Protein AF-A0A1T5M433-F1 (afdb_monomer_lite)

pLDDT: mean 89.13, std 7.97, range [45.53, 95.94]

Structure (mmCIF, N/CA/C/O backbone):
data_AF-A0A1T5M433-F1
#
_entry.id   AF-A0A1T5M433-F1
#
loop_
_atom_site.group_PDB
_atom_site.id
_atom_site.type_symbol
_atom_site.label_atom_id
_atom_site.label_alt_id
_atom_site.label_comp_id
_atom_site.label_asym_id
_atom_site.label_entity_id
_atom_site.label_seq_id
_atom_site.pdbx_PDB_ins_code
_atom_site.C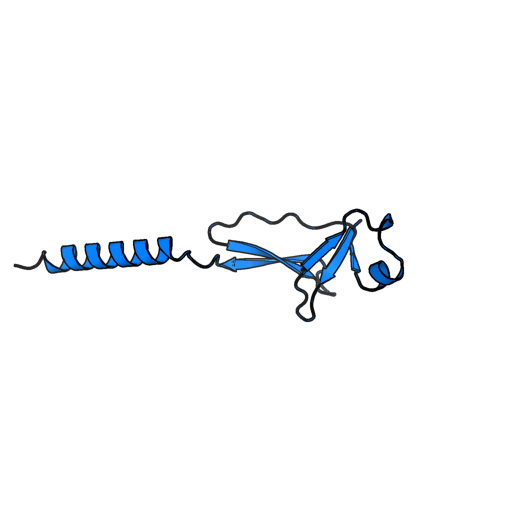artn_x
_atom_site.Cartn_y
_atom_site.Cartn_z
_atom_site.occupancy
_atom_site.B_iso_or_equiv
_atom_site.auth_seq_id
_atom_site.auth_comp_id
_atom_site.auth_asym_id
_atom_site.auth_atom_id
_atom_site.pdbx_PDB_model_num
ATOM 1 N N . MET A 1 1 ? 6.772 6.371 -17.001 1.00 85.88 1 MET A N 1
ATOM 2 C CA . MET A 1 1 ? 7.325 5.044 -16.666 1.00 85.88 1 MET A CA 1
ATOM 3 C C . MET A 1 1 ? 8.048 5.098 -15.332 1.00 85.88 1 MET A C 1
ATOM 5 O O . MET A 1 1 ? 8.846 6.002 -15.104 1.00 85.88 1 MET A O 1
ATOM 9 N N . ALA A 1 2 ? 7.756 4.152 -14.452 1.00 91.75 2 ALA A N 1
ATOM 10 C CA . ALA A 1 2 ? 8.365 4.009 -13.137 1.00 91.75 2 ALA A CA 1
ATOM 11 C C . ALA A 1 2 ? 8.662 2.530 -12.868 1.00 91.75 2 ALA A C 1
ATOM 13 O O . ALA A 1 2 ? 8.112 1.657 -13.532 1.00 91.75 2 ALA A O 1
ATOM 14 N N . ILE A 1 3 ? 9.520 2.253 -11.887 1.00 94.19 3 ILE A N 1
ATOM 15 C CA . ILE A 1 3 ? 9.710 0.894 -11.367 1.00 94.19 3 ILE A CA 1
ATOM 16 C C . ILE A 1 3 ? 9.115 0.808 -9.970 1.00 94.19 3 ILE A C 1
ATOM 18 O O . ILE A 1 3 ? 9.424 1.637 -9.111 1.00 94.19 3 ILE A O 1
ATOM 22 N N . VAL A 1 4 ? 8.281 -0.204 -9.748 1.00 94.75 4 VAL A N 1
ATOM 23 C CA . VAL A 1 4 ? 7.659 -0.504 -8.457 1.00 94.75 4 VAL A CA 1
ATOM 24 C C . VAL A 1 4 ? 8.259 -1.763 -7.842 1.00 94.75 4 VAL A C 1
ATOM 26 O O . VAL A 1 4 ? 8.538 -2.743 -8.532 1.00 94.75 4 VAL A O 1
ATOM 29 N N . PHE A 1 5 ? 8.447 -1.724 -6.526 1.00 94.81 5 PHE A N 1
ATOM 30 C CA . PHE A 1 5 ? 8.890 -2.852 -5.713 1.00 94.81 5 PHE A CA 1
ATOM 31 C C . PHE A 1 5 ? 7.801 -3.185 -4.701 1.00 94.81 5 PHE A C 1
ATOM 33 O O . PHE A 1 5 ? 7.328 -2.298 -3.980 1.00 94.81 5 PHE A O 1
ATOM 40 N N . TYR A 1 6 ? 7.423 -4.456 -4.648 1.00 94.69 6 TYR A N 1
ATOM 41 C CA . TYR A 1 6 ? 6.343 -4.958 -3.810 1.00 94.69 6 TYR A CA 1
ATOM 42 C C . TYR A 1 6 ? 6.768 -6.213 -3.041 1.00 94.69 6 TYR A C 1
ATOM 44 O O . TYR A 1 6 ? 7.723 -6.883 -3.432 1.00 94.69 6 TYR A O 1
ATOM 52 N N . ASP A 1 7 ? 6.098 -6.493 -1.924 1.00 94.00 7 ASP A N 1
ATOM 53 C CA . ASP A 1 7 ? 6.348 -7.689 -1.109 1.00 94.00 7 ASP A CA 1
ATOM 54 C C . ASP A 1 7 ? 5.598 -8.926 -1.638 1.00 94.00 7 ASP A C 1
ATOM 56 O O . ASP A 1 7 ? 4.848 -8.850 -2.606 1.00 94.00 7 ASP A O 1
ATOM 60 N N . GLU A 1 8 ? 5.739 -10.072 -0.974 1.00 93.00 8 GLU A N 1
ATOM 61 C CA . GLU A 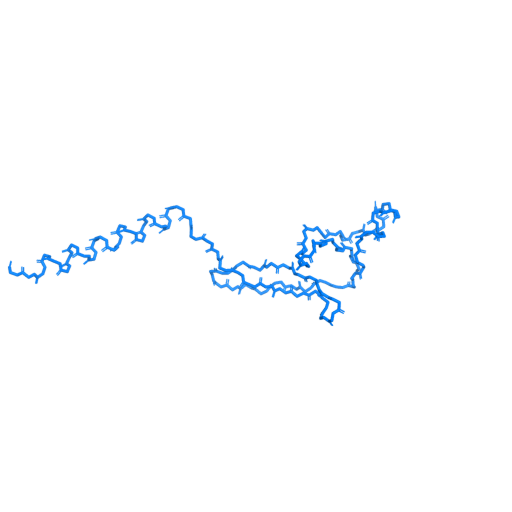1 8 ? 5.059 -11.322 -1.352 1.00 93.00 8 GLU A CA 1
ATOM 62 C C . GLU A 1 8 ? 3.524 -11.202 -1.401 1.00 93.00 8 GLU A C 1
ATOM 64 O O . GLU A 1 8 ? 2.869 -11.903 -2.169 1.00 93.00 8 GLU A O 1
ATOM 69 N N . LYS A 1 9 ? 2.935 -10.279 -0.631 1.00 93.00 9 LYS A N 1
ATOM 70 C CA . LYS A 1 9 ? 1.493 -9.978 -0.631 1.00 93.00 9 LYS A CA 1
ATOM 71 C C . LYS A 1 9 ? 1.088 -8.930 -1.672 1.00 93.00 9 LYS A C 1
ATOM 73 O O . LYS A 1 9 ? -0.070 -8.506 -1.691 1.00 93.00 9 LYS A O 1
ATOM 78 N N . GLY A 1 10 ? 2.024 -8.478 -2.505 1.00 93.44 10 GLY A N 1
ATOM 79 C CA . GLY A 1 10 ? 1.795 -7.478 -3.542 1.00 93.44 10 GLY A CA 1
ATOM 80 C C . GLY A 1 10 ? 1.768 -6.034 -3.039 1.00 93.44 10 GLY A C 1
ATOM 81 O O . GLY A 1 10 ? 1.490 -5.142 -3.831 1.00 93.44 10 GLY A O 1
ATOM 82 N N . LYS A 1 11 ? 2.035 -5.745 -1.759 1.00 95.94 11 LYS A N 1
ATOM 83 C CA . LYS A 1 11 ?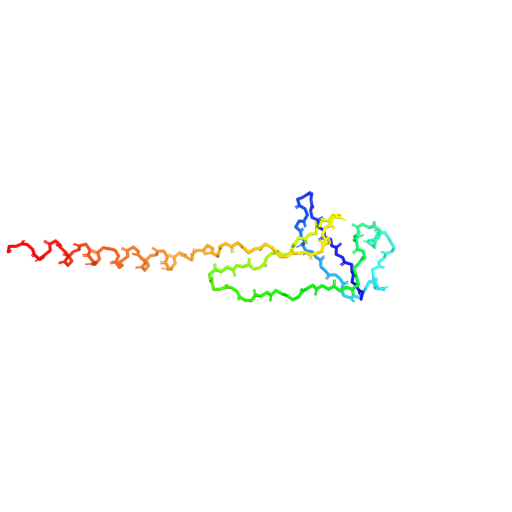 2.026 -4.369 -1.239 1.00 95.94 11 LYS A CA 1
ATOM 84 C C . LYS A 1 11 ? 3.236 -3.623 -1.776 1.00 95.94 11 LYS A C 1
ATOM 86 O O . LYS A 1 11 ? 4.377 -4.020 -1.546 1.00 95.94 11 LYS A O 1
ATOM 91 N N . VAL A 1 12 ? 2.997 -2.504 -2.447 1.00 95.56 12 VAL A N 1
ATOM 92 C CA . VAL A 1 12 ? 4.065 -1.674 -3.001 1.00 95.56 12 VAL A CA 1
ATOM 93 C C . VAL A 1 12 ? 4.701 -0.864 -1.874 1.00 95.56 12 VAL A C 1
ATOM 95 O O . VAL A 1 12 ? 4.035 -0.089 -1.189 1.00 95.56 12 VAL A O 1
ATOM 98 N N . GLY A 1 13 ? 6.005 -1.059 -1.676 1.00 91.88 13 GLY A N 1
ATOM 99 C CA . GLY A 1 13 ? 6.783 -0.365 -0.648 1.00 91.88 13 GLY A CA 1
ATOM 100 C C . GLY A 1 13 ? 7.645 0.768 -1.198 1.00 91.88 13 GLY A C 1
ATOM 101 O O . GLY A 1 13 ? 7.863 1.763 -0.510 1.00 91.88 13 GLY A O 1
ATOM 102 N N . LEU A 1 14 ? 8.130 0.641 -2.437 1.00 92.75 14 LEU A N 1
ATOM 103 C CA . LEU A 1 14 ? 9.007 1.635 -3.052 1.00 92.75 14 LEU A CA 1
ATOM 104 C C . LEU A 1 14 ? 8.662 1.848 -4.521 1.00 92.75 14 LEU A C 1
ATOM 106 O O . LEU A 1 14 ? 8.450 0.901 -5.276 1.00 92.75 14 LEU A O 1
ATOM 110 N N . ILE A 1 15 ? 8.660 3.117 -4.920 1.00 93.50 15 ILE A N 1
ATOM 111 C CA . ILE A 1 15 ? 8.361 3.563 -6.276 1.00 93.50 15 ILE A CA 1
ATOM 112 C C . ILE A 1 15 ? 9.517 4.432 -6.761 1.00 93.50 15 ILE A C 1
ATOM 114 O O . ILE A 1 15 ? 9.848 5.443 -6.143 1.00 93.50 15 ILE A O 1
ATOM 118 N N . HIS A 1 16 ? 10.115 4.067 -7.891 1.00 93.12 16 HIS A N 1
ATOM 119 C CA . HIS A 1 16 ? 11.220 4.801 -8.491 1.00 93.12 16 HIS A CA 1
ATOM 120 C C . HIS A 1 16 ? 10.783 5.474 -9.798 1.00 93.12 16 HIS A C 1
ATOM 122 O O . HIS A 1 16 ? 10.656 4.825 -10.834 1.00 93.12 16 HIS A O 1
ATOM 128 N N . LYS A 1 17 ? 10.591 6.800 -9.764 1.00 91.00 17 LYS A N 1
ATOM 129 C CA . LYS A 1 17 ? 10.109 7.598 -10.913 1.00 91.00 17 LYS A CA 1
ATOM 130 C C . LYS A 1 17 ? 11.150 7.832 -12.019 1.00 91.00 17 LYS A C 1
ATOM 132 O O . LYS A 1 17 ? 10.796 8.296 -13.091 1.00 91.00 17 LYS A O 1
ATOM 137 N N . LYS A 1 18 ? 12.429 7.547 -11.751 1.00 90.44 18 LYS A N 1
ATOM 138 C CA . LYS A 1 18 ? 13.544 7.685 -12.710 1.00 90.44 18 LYS A CA 1
ATOM 139 C C . LYS A 1 18 ? 14.293 6.366 -12.848 1.00 90.44 18 LYS A C 1
ATOM 141 O O . LYS A 1 18 ? 15.368 6.224 -12.259 1.00 90.44 18 LYS A O 1
ATOM 146 N N . PRO A 1 19 ? 13.704 5.349 -13.495 1.00 86.12 19 PRO A N 1
ATOM 147 C CA . PRO A 1 19 ? 14.320 4.031 -13.576 1.00 86.12 19 PRO A CA 1
ATOM 148 C C . PRO A 1 19 ? 15.719 4.084 -14.199 1.00 86.12 19 PRO A C 1
ATOM 150 O O . PRO A 1 19 ? 16.572 3.298 -13.806 1.00 86.12 19 PRO A O 1
ATOM 153 N N . GLU A 1 20 ? 16.011 5.077 -15.048 1.00 89.25 20 GLU A N 1
ATOM 154 C CA . GLU A 1 20 ? 17.334 5.310 -15.644 1.00 89.25 20 GLU A CA 1
ATOM 155 C C . GLU A 1 20 ? 18.498 5.391 -14.632 1.00 89.25 20 GLU A C 1
ATOM 157 O O . GLU A 1 20 ? 19.617 4.995 -14.949 1.00 89.25 20 GLU A O 1
ATOM 162 N N . LYS A 1 21 ? 18.230 5.827 -13.394 1.00 90.25 21 LYS A N 1
ATOM 163 C CA . LYS A 1 21 ? 19.239 5.955 -12.329 1.00 90.25 21 LYS A CA 1
ATOM 164 C C . LYS A 1 21 ? 19.468 4.668 -11.531 1.00 90.25 21 LYS A C 1
ATOM 166 O O . LYS A 1 21 ? 20.374 4.613 -10.706 1.00 90.25 21 LYS A O 1
ATOM 171 N N . LEU A 1 22 ? 18.648 3.638 -11.739 1.00 88.94 22 LEU A N 1
ATOM 172 C CA . LEU A 1 22 ? 18.812 2.340 -11.091 1.00 88.94 22 LEU A CA 1
ATOM 173 C C . LEU A 1 22 ? 19.809 1.474 -11.866 1.00 88.94 22 LEU A C 1
ATOM 175 O O . LEU A 1 22 ? 19.732 1.391 -13.096 1.00 88.94 22 LEU A O 1
ATOM 179 N N . SER A 1 23 ? 20.671 0.761 -11.132 1.00 91.31 23 SER A N 1
ATOM 180 C CA . SER A 1 23 ? 21.477 -0.336 -11.686 1.00 91.31 23 SER A CA 1
ATOM 181 C C . SER A 1 23 ? 20.575 -1.410 -12.305 1.00 91.31 23 SER A C 1
ATOM 183 O O . SER A 1 23 ? 19.465 -1.650 -11.818 1.00 91.31 23 SER A O 1
ATOM 185 N N . LYS A 1 24 ? 21.068 -2.091 -13.346 1.00 89.88 24 LYS A N 1
ATOM 186 C CA . LYS A 1 24 ? 20.356 -3.165 -14.059 1.00 89.88 24 LYS A CA 1
ATOM 187 C C . LYS A 1 24 ? 19.855 -4.261 -13.112 1.00 89.88 24 LYS A C 1
ATOM 189 O O . LYS A 1 24 ? 18.711 -4.695 -13.231 1.00 89.88 24 LYS A O 1
ATOM 194 N N . GLU A 1 25 ? 20.657 -4.638 -12.118 1.00 90.75 25 GLU A N 1
ATOM 195 C CA . GLU A 1 25 ? 20.276 -5.627 -11.097 1.00 90.75 25 GLU A CA 1
ATOM 196 C C . GLU A 1 25 ? 19.091 -5.167 -10.245 1.00 90.75 25 GLU A C 1
ATOM 198 O O . GLU A 1 25 ? 18.240 -5.954 -9.840 1.00 90.75 25 GLU A O 1
ATOM 203 N N . ARG A 1 26 ? 19.013 -3.867 -9.947 1.00 90.25 26 ARG A N 1
ATOM 204 C CA . ARG A 1 26 ? 17.907 -3.319 -9.161 1.00 90.25 26 ARG A CA 1
ATOM 205 C C . ARG A 1 26 ? 16.655 -3.159 -10.012 1.00 90.25 26 ARG A C 1
ATOM 207 O O . ARG A 1 26 ? 15.574 -3.412 -9.500 1.00 90.25 26 ARG A O 1
ATOM 214 N N . ARG A 1 27 ? 16.795 -2.813 -11.296 1.00 90.19 27 ARG A N 1
ATOM 215 C CA . ARG A 1 27 ? 15.659 -2.781 -12.230 1.00 90.19 27 ARG A CA 1
ATOM 216 C C . ARG A 1 27 ? 15.031 -4.155 -12.415 1.00 90.19 27 ARG A C 1
ATOM 218 O O . ARG A 1 27 ? 13.820 -4.264 -12.319 1.00 90.19 27 ARG A O 1
ATOM 225 N N . SER A 1 28 ? 15.857 -5.188 -12.572 1.00 89.75 28 SER A N 1
ATOM 226 C CA . SER A 1 28 ? 15.398 -6.567 -12.801 1.00 89.75 28 SER A CA 1
ATOM 227 C C . SER A 1 28 ? 14.619 -7.161 -11.619 1.00 89.75 28 SER A C 1
ATOM 229 O O . SER A 1 28 ? 13.941 -8.168 -11.775 1.00 89.75 28 SER A O 1
ATOM 231 N N . ARG A 1 29 ? 14.717 -6.552 -10.429 1.00 91.38 29 ARG A N 1
ATOM 232 C CA . ARG A 1 29 ? 13.986 -6.960 -9.217 1.00 91.38 29 ARG A CA 1
ATOM 233 C C . ARG A 1 29 ? 12.644 -6.250 -9.029 1.00 91.38 29 ARG A C 1
ATOM 235 O O . ARG A 1 29 ? 11.915 -6.600 -8.108 1.00 91.38 29 ARG A O 1
ATOM 242 N N . GLY A 1 30 ? 12.355 -5.220 -9.817 1.00 92.00 30 GLY A N 1
ATOM 243 C CA . GLY A 1 30 ? 11.085 -4.501 -9.769 1.00 92.00 30 GLY A CA 1
ATOM 244 C C . GLY A 1 30 ? 10.256 -4.760 -11.021 1.00 92.00 30 GLY A C 1
ATOM 245 O O . GLY A 1 30 ? 10.702 -5.437 -11.944 1.00 92.00 30 GLY A O 1
ATOM 246 N N . ILE A 1 31 ? 9.055 -4.191 -11.057 1.00 92.69 31 ILE A N 1
ATOM 247 C CA . ILE A 1 31 ? 8.199 -4.206 -12.245 1.00 92.69 31 ILE A CA 1
ATOM 248 C C . ILE A 1 31 ? 8.139 -2.812 -12.852 1.00 92.69 31 ILE A C 1
ATOM 250 O O . ILE A 1 31 ? 7.935 -1.821 -12.147 1.00 92.69 31 ILE A O 1
ATOM 254 N N . GLU A 1 32 ? 8.329 -2.746 -14.166 1.00 92.88 32 GLU A N 1
ATOM 255 C CA . GLU A 1 32 ? 8.148 -1.530 -14.949 1.00 92.88 32 GLU A CA 1
ATOM 256 C C . GLU A 1 32 ? 6.658 -1.277 -15.176 1.00 92.88 32 GLU A C 1
ATOM 258 O O . GLU A 1 32 ? 5.929 -2.123 -15.685 1.00 92.88 32 GLU A O 1
ATOM 263 N N . VAL A 1 33 ? 6.210 -0.089 -14.785 1.00 91.19 33 VAL A N 1
ATOM 264 C CA . VAL A 1 33 ? 4.832 0.372 -14.948 1.00 91.19 33 VAL A CA 1
ATOM 265 C C . VAL A 1 33 ? 4.825 1.676 -15.730 1.00 91.19 33 VAL A C 1
ATOM 267 O O . VAL A 1 33 ? 5.687 2.544 -15.547 1.00 91.19 33 VAL A O 1
ATOM 270 N N . LEU A 1 34 ? 3.856 1.824 -16.629 1.00 89.12 34 LEU A N 1
ATOM 271 C CA . LEU A 1 34 ? 3.735 3.023 -17.457 1.00 89.12 34 LEU A CA 1
ATOM 272 C C . LEU A 1 34 ? 3.274 4.218 -16.622 1.00 89.12 34 LEU A C 1
ATOM 274 O O . LEU A 1 34 ? 3.921 5.272 -16.665 1.00 89.12 34 LEU A O 1
ATOM 278 N N . ASP A 1 35 ? 2.234 3.995 -15.820 1.00 89.38 35 ASP A N 1
ATOM 279 C CA . ASP A 1 35 ? 1.578 4.987 -14.979 1.00 89.38 35 ASP A CA 1
ATOM 280 C C . ASP A 1 35 ? 1.224 4.407 -13.599 1.00 89.38 35 ASP A C 1
ATOM 282 O O . ASP A 1 35 ? 1.181 3.188 -13.414 1.00 89.38 35 ASP A O 1
ATOM 286 N N . ILE A 1 36 ? 1.025 5.290 -12.621 1.00 91.38 36 ILE A N 1
ATOM 287 C CA . ILE A 1 36 ? 0.649 4.935 -11.254 1.00 91.38 36 ILE A CA 1
ATOM 288 C C . ILE A 1 36 ? -0.653 5.670 -10.953 1.00 91.38 36 ILE A C 1
ATOM 290 O O . ILE A 1 36 ? -0.642 6.905 -10.979 1.00 91.38 36 ILE A O 1
ATOM 294 N N . PRO A 1 37 ? -1.741 4.952 -10.622 1.00 92.00 37 PRO A N 1
ATOM 295 C CA . PRO A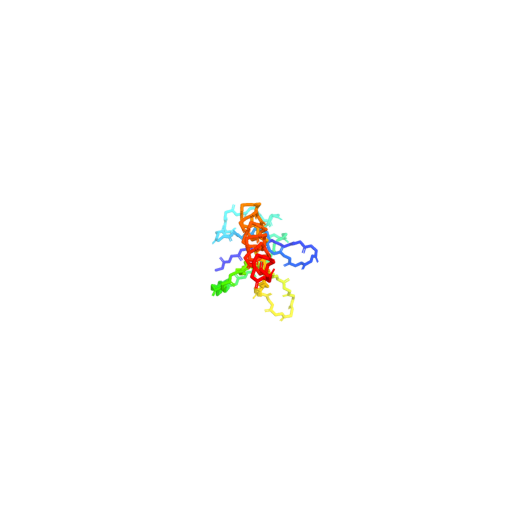 1 37 ? -3.016 5.590 -10.338 1.00 92.00 37 PRO A CA 1
ATOM 296 C C . PRO A 1 37 ? -2.872 6.591 -9.189 1.00 92.00 37 PRO A C 1
ATOM 298 O O . PRO A 1 37 ? -2.051 6.415 -8.287 1.00 92.00 37 PRO A O 1
ATOM 301 N N . GLN A 1 38 ? -3.689 7.641 -9.202 1.00 92.19 38 GLN A N 1
ATOM 302 C CA . GLN A 1 38 ? -3.774 8.558 -8.071 1.00 92.19 38 GLN A CA 1
ATOM 303 C C . GLN A 1 38 ? -4.718 7.984 -7.005 1.00 92.19 38 GLN A C 1
ATOM 305 O O . GLN A 1 38 ? -5.778 7.458 -7.354 1.00 92.19 38 GLN A O 1
ATOM 310 N N . PRO A 1 39 ? -4.359 8.055 -5.711 1.00 93.31 39 PRO A N 1
ATOM 311 C CA . PRO A 1 39 ? -5.243 7.601 -4.648 1.00 93.31 39 PRO A CA 1
ATOM 312 C C . PRO A 1 39 ? -6.445 8.539 -4.532 1.00 93.31 39 PRO A C 1
ATOM 314 O O . PRO A 1 39 ? -6.293 9.758 -4.593 1.00 93.31 39 PRO A O 1
ATOM 317 N N . GLN A 1 40 ? -7.631 7.978 -4.304 1.00 92.75 40 GLN A N 1
ATOM 318 C CA . GLN A 1 40 ? -8.787 8.778 -3.905 1.00 92.75 40 GLN A CA 1
ATOM 319 C C . GLN A 1 40 ? -8.694 9.073 -2.410 1.00 92.75 40 GLN A C 1
ATOM 321 O O . GLN A 1 40 ? -8.344 8.201 -1.613 1.00 92.75 40 GLN A O 1
ATOM 326 N N . GLN A 1 41 ? -9.013 10.299 -2.014 1.00 89.00 41 GLN A N 1
ATOM 327 C CA . GLN A 1 41 ? -9.132 10.625 -0.601 1.00 89.00 41 GLN A CA 1
ATOM 328 C C . GLN A 1 41 ? -10.453 10.052 -0.078 1.00 89.00 41 GLN A C 1
ATOM 330 O O . GLN A 1 41 ? -11.521 10.388 -0.580 1.00 89.00 41 GLN A O 1
ATOM 335 N N . GLN A 1 42 ? -10.367 9.159 0.906 1.00 91.44 42 GLN A N 1
ATOM 336 C CA . GLN A 1 42 ? -11.517 8.570 1.587 1.00 91.44 42 GLN A CA 1
ATOM 337 C C . GLN A 1 42 ? -11.399 8.890 3.076 1.00 91.44 42 GLN A C 1
ATOM 339 O O . GLN A 1 42 ? -10.362 8.618 3.682 1.00 91.44 42 GLN A O 1
ATOM 344 N N . GLU A 1 43 ? -12.434 9.501 3.652 1.00 89.00 43 GLU A N 1
ATOM 345 C CA . GLU A 1 43 ? -12.434 9.894 5.063 1.00 89.00 43 GLU A CA 1
ATOM 346 C C . GLU A 1 43 ? -12.221 8.672 5.969 1.00 89.00 43 GLU A C 1
ATOM 348 O O . GLU A 1 43 ? -12.763 7.594 5.719 1.00 89.00 43 GLU A O 1
ATOM 353 N N . GLY A 1 44 ? -11.349 8.813 6.971 1.00 87.31 44 GLY A N 1
ATOM 354 C CA . GLY A 1 44 ? -10.993 7.729 7.890 1.00 87.31 44 GLY A CA 1
ATOM 355 C C . GLY A 1 44 ? -10.187 6.577 7.275 1.00 87.31 44 GLY A C 1
ATOM 356 O O . GLY A 1 44 ? -9.835 5.643 7.993 1.00 87.31 44 GLY A O 1
ATOM 357 N N . LYS A 1 45 ? -9.845 6.621 5.977 1.00 93.50 45 LYS A N 1
ATOM 358 C CA . LYS A 1 45 ? -9.117 5.541 5.298 1.00 93.50 45 LYS A CA 1
ATOM 359 C C . LYS A 1 45 ? -7.790 5.991 4.708 1.00 93.50 45 LYS A C 1
ATOM 361 O O . LYS A 1 45 ? -7.643 7.062 4.127 1.00 93.50 45 LYS A O 1
ATOM 366 N N . LYS A 1 46 ? -6.805 5.102 4.792 1.00 92.75 46 LYS A N 1
ATOM 367 C CA . LYS A 1 46 ? -5.495 5.248 4.164 1.00 92.75 46 LYS A CA 1
ATOM 368 C C . LYS A 1 46 ? -5.430 4.420 2.889 1.00 92.75 46 LYS A C 1
ATOM 370 O O . LYS A 1 46 ? -5.650 3.210 2.910 1.00 92.75 46 LYS A O 1
ATOM 375 N N . ALA A 1 47 ? -5.045 5.063 1.792 1.00 94.56 47 ALA A N 1
ATOM 376 C CA . ALA A 1 47 ? -4.773 4.389 0.532 1.00 94.56 47 ALA A CA 1
ATOM 377 C C . ALA A 1 47 ? -3.419 3.658 0.595 1.00 94.56 47 ALA A C 1
ATOM 379 O O . ALA A 1 47 ? -2.370 4.267 0.820 1.00 94.56 47 ALA A O 1
ATOM 380 N N . VAL A 1 48 ? -3.433 2.344 0.382 1.00 94.50 48 VAL A N 1
ATOM 381 C CA . VAL A 1 48 ? -2.241 1.494 0.308 1.00 94.50 48 VAL A CA 1
ATOM 382 C C . VAL A 1 48 ? -2.159 0.907 -1.092 1.00 94.50 48 VAL A C 1
ATOM 384 O O . VAL A 1 48 ? -3.088 0.240 -1.539 1.00 94.50 48 VAL A O 1
ATOM 387 N N . LEU A 1 49 ? -1.057 1.171 -1.792 1.00 95.69 49 LEU A N 1
ATOM 388 C CA . LEU A 1 49 ? -0.863 0.704 -3.160 1.00 95.69 49 LEU A CA 1
ATOM 389 C C . LEU A 1 49 ? -0.442 -0.770 -3.168 1.00 95.69 49 LEU A C 1
ATOM 391 O O . LEU A 1 49 ? 0.464 -1.173 -2.435 1.00 95.69 49 LEU A O 1
ATOM 395 N N . TYR A 1 50 ? -1.087 -1.552 -4.021 1.00 95.94 50 TYR A N 1
ATOM 396 C CA . TYR A 1 50 ? -0.793 -2.952 -4.287 1.00 95.94 50 TYR A CA 1
ATOM 397 C C . TYR A 1 50 ? -0.543 -3.165 -5.779 1.00 95.94 50 TYR A C 1
ATOM 399 O O . TYR A 1 50 ? -0.999 -2.390 -6.617 1.00 95.94 50 TYR A O 1
ATOM 407 N N . TYR A 1 51 ? 0.188 -4.228 -6.089 1.00 94.69 51 TYR A N 1
ATOM 408 C CA . TYR A 1 51 ? 0.417 -4.739 -7.427 1.00 94.69 51 TYR A CA 1
ATOM 409 C C . TYR A 1 51 ? -0.032 -6.198 -7.497 1.00 94.69 51 TYR A C 1
ATOM 411 O O . TYR A 1 51 ? 0.323 -7.002 -6.631 1.00 94.69 51 TYR A O 1
ATOM 419 N N . ASP A 1 52 ? -0.765 -6.553 -8.548 1.00 92.50 52 ASP A N 1
ATOM 420 C CA . ASP A 1 52 ? -0.961 -7.944 -8.942 1.00 92.50 52 ASP A CA 1
ATOM 421 C C . ASP A 1 52 ? -0.830 -8.120 -10.465 1.00 92.50 52 ASP A C 1
ATOM 423 O O . ASP A 1 52 ? -0.915 -7.164 -11.233 1.00 92.50 52 ASP A O 1
ATOM 427 N N . LYS A 1 53 ? -0.595 -9.360 -10.906 1.00 87.88 53 LYS A N 1
ATOM 428 C CA . LYS A 1 53 ? -0.352 -9.676 -12.322 1.00 87.88 53 LYS A CA 1
ATOM 429 C C . LYS A 1 53 ? -1.596 -9.527 -13.209 1.00 87.88 53 LYS A C 1
ATOM 431 O O . LYS A 1 53 ? -1.440 -9.378 -14.414 1.00 87.88 53 LYS A O 1
ATOM 436 N N . VAL A 1 54 ? -2.794 -9.613 -12.635 1.00 88.94 54 VAL A N 1
ATOM 437 C CA . VAL A 1 54 ? -4.085 -9.562 -13.330 1.00 88.94 54 VAL A CA 1
ATOM 438 C C . VAL A 1 54 ? -4.561 -8.120 -13.493 1.00 88.94 54 VAL A C 1
ATOM 440 O O . VAL A 1 54 ? -4.882 -7.719 -14.606 1.00 88.94 54 VAL A O 1
ATOM 443 N N . ASN A 1 55 ? -4.593 -7.331 -12.413 1.00 86.19 55 ASN A N 1
ATOM 444 C CA . ASN A 1 55 ? -5.165 -5.978 -12.430 1.00 86.19 55 ASN A CA 1
ATOM 445 C C . ASN A 1 55 ? -4.105 -4.869 -12.509 1.00 86.19 55 ASN A C 1
ATOM 447 O O . ASN A 1 55 ? -4.445 -3.701 -12.692 1.00 86.19 55 ASN A O 1
ATOM 451 N N . GLY A 1 56 ? -2.820 -5.201 -12.362 1.00 90.44 56 GLY A N 1
ATOM 452 C CA . GLY A 1 56 ? -1.749 -4.215 -12.289 1.00 90.44 56 GLY A CA 1
ATOM 453 C C . GLY A 1 56 ? -1.739 -3.487 -10.944 1.00 90.44 56 GLY A C 1
ATOM 454 O O . GLY A 1 56 ? -1.855 -4.108 -9.887 1.00 90.44 56 GLY A O 1
ATOM 455 N N . LEU A 1 57 ? -1.541 -2.167 -10.968 1.00 94.50 57 LEU A N 1
ATOM 456 C CA . LEU A 1 57 ? -1.505 -1.337 -9.762 1.00 94.50 57 LEU A CA 1
ATOM 457 C C . LEU A 1 57 ? -2.911 -0.931 -9.312 1.00 94.50 57 LEU A C 1
ATOM 459 O O . LEU A 1 57 ? -3.666 -0.354 -10.088 1.00 94.50 57 LEU A O 1
ATOM 463 N N . TYR A 1 58 ? -3.231 -1.148 -8.037 1.00 94.50 58 TYR A N 1
ATOM 464 C CA . TYR A 1 58 ? -4.521 -0.774 -7.452 1.00 94.50 58 TYR A CA 1
ATOM 465 C C . TYR A 1 58 ? -4.391 -0.382 -5.975 1.00 94.50 58 TYR A C 1
ATOM 467 O O . TYR A 1 58 ? -3.460 -0.793 -5.283 1.00 94.50 58 TYR A O 1
ATOM 475 N N . TYR A 1 59 ? -5.333 0.417 -5.469 1.00 95.19 59 TYR A N 1
ATOM 476 C CA .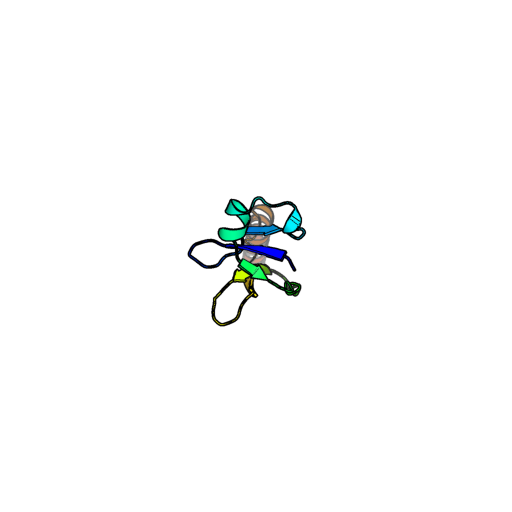 TYR A 1 59 ? -5.355 0.837 -4.065 1.00 95.19 59 TYR A CA 1
ATOM 477 C C . TYR A 1 59 ? -6.289 -0.029 -3.222 1.00 95.19 59 TYR A C 1
ATOM 479 O O . TYR A 1 59 ? -7.442 -0.251 -3.582 1.00 95.19 59 TYR A O 1
ATOM 487 N N . LYS A 1 60 ? -5.804 -0.453 -2.052 1.00 94.56 60 LYS A N 1
ATOM 488 C CA . LYS A 1 60 ? -6.639 -0.926 -0.945 1.00 94.56 60 LYS A CA 1
ATOM 489 C C . LYS A 1 60 ? -6.773 0.192 0.082 1.00 94.56 60 LYS A C 1
ATOM 491 O O . LYS A 1 60 ? -5.770 0.776 0.488 1.00 94.56 60 LYS A O 1
ATOM 496 N N . TYR A 1 61 ? -7.999 0.469 0.506 1.00 94.75 61 TYR A N 1
ATOM 497 C CA . TYR A 1 61 ? -8.302 1.490 1.505 1.00 94.75 61 TYR A CA 1
ATOM 498 C C . TYR A 1 61 ? -8.512 0.815 2.852 1.00 94.75 61 TYR A C 1
ATOM 500 O O . TYR A 1 61 ? -9.485 0.087 3.034 1.00 94.75 61 TYR A O 1
ATOM 508 N N . VAL A 1 62 ? -7.561 1.017 3.759 1.00 92.69 62 VAL A N 1
ATOM 509 C CA . VAL A 1 62 ? -7.589 0.443 5.109 1.00 92.69 62 VAL A CA 1
ATOM 510 C C . VAL A 1 62 ? -7.953 1.522 6.113 1.00 92.69 62 VAL A C 1
ATOM 512 O O . VAL A 1 62 ? -7.553 2.673 5.934 1.00 92.69 62 VAL A O 1
ATOM 515 N N . ASP A 1 63 ? -8.686 1.161 7.159 1.00 91.50 63 ASP A N 1
ATOM 516 C CA . ASP A 1 63 ? -9.046 2.095 8.221 1.00 91.50 63 ASP A CA 1
ATOM 517 C C . ASP A 1 63 ? -7.794 2.662 8.896 1.00 91.50 63 ASP A C 1
ATOM 519 O O . ASP A 1 63 ? -6.819 1.952 9.173 1.00 91.50 63 ASP A O 1
ATOM 523 N N . ILE A 1 64 ? -7.807 3.974 9.115 1.00 87.06 64 ILE A N 1
ATOM 524 C CA . ILE A 1 64 ? -6.768 4.660 9.870 1.00 87.06 64 ILE A CA 1
ATOM 525 C C . ILE A 1 64 ? -6.993 4.289 11.338 1.00 87.06 64 ILE A C 1
ATOM 527 O O . ILE A 1 64 ? -8.062 4.581 11.876 1.00 87.06 64 ILE A O 1
ATOM 531 N N . PRO A 1 65 ? -6.031 3.624 12.004 1.00 82.69 65 PRO A N 1
ATOM 532 C CA . PRO A 1 65 ? -6.180 3.339 13.419 1.00 82.69 65 PRO A CA 1
ATOM 533 C C . PRO A 1 65 ? -6.258 4.663 14.178 1.00 82.69 65 PRO A C 1
ATOM 535 O O . PRO A 1 65 ? -5.401 5.530 13.985 1.00 82.69 65 PRO A O 1
ATOM 538 N N . LYS A 1 66 ? -7.269 4.792 15.042 1.00 82.38 66 LYS A N 1
ATOM 539 C CA . LYS A 1 66 ? -7.409 5.940 15.939 1.00 82.38 66 LYS A CA 1
ATOM 540 C C . LYS A 1 66 ? -6.126 6.125 16.741 1.00 82.38 66 LYS A C 1
ATOM 542 O O . LYS A 1 66 ? -5.517 5.156 17.212 1.00 82.38 66 LYS A O 1
ATOM 547 N N . THR A 1 67 ? -5.715 7.372 16.901 1.00 86.00 67 THR A N 1
ATOM 548 C CA . THR A 1 67 ? -4.617 7.717 17.797 1.00 86.00 67 THR A CA 1
ATOM 549 C C . THR A 1 67 ? -5.001 7.436 19.252 1.00 86.00 67 THR A C 1
ATOM 551 O O . THR A 1 67 ? -6.169 7.260 19.600 1.00 86.00 67 THR A O 1
ATOM 554 N N . LYS A 1 68 ? -4.002 7.384 20.142 1.00 85.62 68 LYS A N 1
ATOM 555 C CA . LYS A 1 68 ? -4.257 7.234 21.585 1.00 85.62 68 LYS A CA 1
ATOM 556 C C . LYS A 1 68 ? -5.116 8.371 22.141 1.00 85.62 68 LYS A C 1
ATOM 558 O O . LYS A 1 68 ? -5.888 8.124 23.058 1.00 85.62 68 LYS A O 1
ATOM 563 N N . GLU A 1 69 ? -4.950 9.574 21.602 1.00 87.94 69 GLU A N 1
ATOM 564 C CA . GLU A 1 69 ? -5.689 10.768 22.011 1.00 87.94 69 GLU A CA 1
ATOM 565 C C . GLU A 1 69 ? -7.160 10.664 21.596 1.00 87.94 69 GLU A C 1
ATOM 567 O O . GLU A 1 69 ? -8.026 10.742 22.458 1.00 87.94 69 GLU A O 1
ATOM 572 N N . GLU A 1 70 ? -7.442 10.316 20.336 1.00 85.19 70 GLU A N 1
ATOM 573 C CA . GLU A 1 70 ? -8.814 10.068 19.855 1.00 85.19 70 GLU A CA 1
ATOM 574 C C . GLU A 1 70 ? -9.510 8.929 20.616 1.00 85.19 70 GLU A C 1
ATOM 576 O O . GLU A 1 70 ? -10.695 9.003 20.931 1.00 85.19 70 GLU A O 1
ATOM 581 N N . LEU A 1 71 ? -8.775 7.863 20.954 1.00 88.38 71 LEU A N 1
ATOM 582 C CA . LEU A 1 71 ? -9.307 6.777 21.784 1.00 88.38 71 LEU A CA 1
ATOM 583 C C . LEU A 1 71 ? -9.610 7.225 23.218 1.00 88.38 71 LEU A C 1
ATOM 585 O O . LEU A 1 71 ? -10.500 6.661 23.855 1.00 88.38 71 LEU A O 1
ATOM 589 N N . LEU A 1 72 ? -8.838 8.169 23.759 1.00 89.62 72 LEU A N 1
ATOM 590 C CA . LEU A 1 72 ? -9.057 8.703 25.098 1.00 89.62 72 LEU A CA 1
ATOM 591 C C . LEU A 1 72 ? -10.258 9.649 25.106 1.00 89.62 72 LEU A C 1
ATOM 593 O O . LEU A 1 72 ? -11.100 9.525 25.988 1.00 89.62 72 LEU A O 1
ATOM 597 N N . GLU A 1 73 ? -10.366 10.524 24.109 1.00 90.44 73 GLU A N 1
ATOM 598 C CA . GLU A 1 73 ? -11.501 11.431 23.933 1.00 90.44 73 GLU A CA 1
ATOM 599 C C . GLU A 1 73 ? -12.817 10.660 23.777 1.00 90.44 73 GLU A C 1
ATOM 601 O O . GLU A 1 73 ? -13.787 10.946 24.476 1.00 90.44 73 GLU A O 1
ATOM 606 N N . GLU A 1 74 ? -12.834 9.600 22.964 1.00 87.31 74 GLU A N 1
ATOM 607 C CA . GLU A 1 74 ? -14.008 8.732 22.826 1.00 87.31 74 GLU A CA 1
ATOM 608 C C . GLU A 1 74 ? -14.404 8.082 24.159 1.00 87.31 74 GLU A C 1
ATOM 610 O O . GLU A 1 74 ? -15.587 8.028 24.498 1.00 87.31 74 GLU A O 1
ATOM 615 N N . LYS A 1 75 ? -13.425 7.634 24.954 1.00 90.56 75 LYS A N 1
ATOM 616 C CA . LYS A 1 75 ? -13.691 7.077 26.288 1.00 90.56 75 LYS A CA 1
ATOM 617 C C . LYS A 1 75 ? -14.242 8.122 27.252 1.00 90.56 75 LYS A C 1
ATOM 619 O O . LYS A 1 75 ? -15.157 7.803 28.004 1.00 90.56 75 LYS A O 1
ATOM 624 N N . VAL A 1 76 ? -13.700 9.340 27.246 1.00 92.12 76 VAL A N 1
ATOM 625 C CA . VAL A 1 76 ? -14.199 10.442 28.084 1.00 92.12 76 VAL A CA 1
ATOM 626 C C . VAL A 1 76 ? -15.634 10.780 27.692 1.00 92.12 76 VAL A C 1
ATOM 628 O O . VAL A 1 76 ? -16.504 10.765 28.554 1.00 92.12 76 VAL A O 1
ATOM 631 N N . SER A 1 77 ? -15.911 10.940 26.397 1.00 89.81 77 SER A N 1
ATOM 632 C CA . SER A 1 77 ? -17.261 11.222 25.899 1.00 89.81 77 SER A CA 1
ATOM 633 C C . SER A 1 77 ? -18.262 10.114 26.251 1.00 89.81 77 SER A C 1
ATOM 635 O O . SER A 1 77 ? -19.402 10.387 26.625 1.00 89.81 77 SER A O 1
ATOM 637 N N . GLN A 1 78 ? -17.856 8.842 26.183 1.00 90.00 78 GLN A N 1
ATOM 638 C CA . GLN A 1 78 ? -18.699 7.721 26.614 1.00 90.00 78 GLN A CA 1
ATOM 639 C C . GLN A 1 78 ? -18.999 7.761 28.115 1.00 90.00 78 GLN A C 1
ATOM 641 O O . GLN A 1 78 ? -20.134 7.502 28.515 1.00 90.00 78 GLN A O 1
ATOM 646 N N . LEU A 1 79 ? -18.004 8.093 28.941 1.00 90.44 79 LEU A N 1
ATOM 647 C CA . LEU A 1 79 ? -18.172 8.225 30.387 1.00 90.44 79 LEU A CA 1
ATOM 648 C C . LEU A 1 79 ? -19.075 9.409 30.745 1.00 90.44 79 LEU A C 1
ATOM 650 O O . LEU A 1 79 ? -19.969 9.247 31.567 1.00 90.44 79 LEU A O 1
ATOM 654 N N . GLU A 1 80 ? -18.898 10.564 30.104 1.00 90.75 80 GLU A N 1
ATOM 655 C CA . GLU A 1 80 ? -19.748 11.745 30.297 1.00 90.75 80 GLU A CA 1
ATOM 656 C C . GLU A 1 80 ? -21.201 11.455 29.916 1.00 90.75 80 GLU A C 1
ATOM 658 O O . GLU A 1 80 ? -22.109 11.714 30.703 1.00 90.75 80 GLU A O 1
ATOM 663 N N . ASN A 1 81 ? -21.430 10.838 28.753 1.00 87.31 81 ASN A N 1
ATOM 664 C CA . ASN A 1 81 ? -22.771 10.430 28.335 1.00 87.31 81 ASN A CA 1
ATOM 665 C C . ASN A 1 81 ? -23.390 9.417 29.304 1.00 87.31 81 ASN A C 1
ATOM 667 O O . ASN A 1 81 ? -24.585 9.497 29.594 1.00 87.31 81 ASN A O 1
ATOM 671 N N . TYR A 1 82 ? -22.598 8.472 29.816 1.00 87.50 82 TYR A N 1
ATOM 672 C CA . TYR A 1 82 ? -23.066 7.513 30.811 1.00 87.50 82 TYR A CA 1
ATOM 673 C C . TYR A 1 82 ? -23.469 8.213 32.111 1.00 87.50 82 TYR A C 1
ATOM 675 O O . TYR A 1 82 ? -24.559 7.947 32.610 1.00 87.50 82 TYR A O 1
ATOM 683 N N . ILE A 1 83 ? -22.640 9.127 32.624 1.00 88.38 83 ILE A N 1
ATOM 684 C CA . ILE A 1 83 ? -22.921 9.910 33.836 1.00 88.38 83 ILE A CA 1
ATOM 685 C C . ILE A 1 83 ? -24.188 10.746 33.641 1.00 88.38 83 ILE A C 1
ATOM 687 O O . ILE A 1 83 ? -25.123 10.585 34.413 1.00 88.38 83 ILE A O 1
ATOM 691 N N . LEU A 1 84 ? -24.306 11.523 32.559 1.00 84.12 84 LEU A N 1
ATOM 692 C CA . LEU A 1 84 ? -25.526 12.294 32.277 1.00 84.12 84 LEU A CA 1
ATOM 693 C C . LEU A 1 84 ? -26.780 11.412 32.168 1.00 84.12 84 LEU A C 1
ATOM 695 O O . LEU A 1 84 ? -27.857 11.802 32.612 1.00 84.12 84 LEU A O 1
ATOM 699 N N . SER A 1 85 ? -26.649 10.219 31.585 1.00 82.06 85 SER A N 1
ATOM 700 C CA . SER A 1 85 ? -27.766 9.272 31.460 1.00 82.06 85 SER A CA 1
ATOM 701 C C . SER A 1 85 ? -28.120 8.591 32.785 1.00 82.06 85 SER A C 1
ATOM 703 O O . SER A 1 85 ? -29.247 8.127 32.945 1.00 82.06 85 SER A O 1
ATOM 705 N N . SER A 1 86 ? -27.176 8.510 33.726 1.00 76.94 86 SER A N 1
ATOM 706 C CA . SER A 1 86 ? -27.370 7.889 35.043 1.00 76.94 86 SER A CA 1
ATOM 707 C C . SER A 1 86 ? -27.725 8.894 36.144 1.00 76.94 86 SER A C 1
ATOM 709 O O . SER A 1 86 ? -28.395 8.511 37.095 1.00 76.94 86 SER A O 1
ATOM 711 N N . GLU A 1 87 ? -27.393 10.176 35.981 1.00 66.12 87 GLU A N 1
ATOM 712 C CA . GLU A 1 87 ? -27.860 11.292 36.821 1.00 66.12 87 GLU A CA 1
ATOM 713 C C . GLU A 1 87 ? -29.256 11.808 36.408 1.00 66.12 87 GLU A C 1
ATOM 715 O O . GLU A 1 87 ? -29.852 12.626 37.101 1.00 66.12 87 GLU A O 1
ATOM 720 N N . GLY A 1 88 ? -29.813 11.308 35.298 1.00 58.16 88 GLY A N 1
ATOM 721 C CA . GLY A 1 88 ? -31.168 11.614 34.821 1.00 58.16 88 GLY A CA 1
ATOM 722 C C . GLY A 1 88 ? -32.291 10.747 35.409 1.00 58.16 88 GLY A C 1
ATOM 723 O O . GLY A 1 88 ? -33.419 10.813 34.916 1.00 58.16 88 GLY A O 1
ATOM 724 N N . VAL A 1 89 ? -32.019 9.916 36.422 1.00 56.78 89 VAL A N 1
ATOM 725 C CA . VAL A 1 89 ? -33.038 9.102 37.103 1.00 56.78 89 VAL A CA 1
ATOM 726 C C . VAL A 1 89 ? -32.975 9.365 38.613 1.00 56.78 89 VAL A C 1
ATOM 728 O O . VAL A 1 89 ? -32.041 8.928 39.279 1.00 56.78 89 VAL A O 1
ATOM 731 N N . ILE A 1 90 ? -34.063 9.993 39.091 1.00 45.53 90 ILE A N 1
ATOM 732 C CA . ILE A 1 90 ? -34.483 10.376 40.463 1.00 45.53 90 ILE A CA 1
ATOM 733 C C . ILE A 1 90 ? -33.913 11.688 41.014 1.00 45.53 90 ILE A C 1
ATOM 735 O O . ILE A 1 90 ? -32.752 11.714 41.469 1.00 45.53 90 ILE A O 1
#

Sequence (90 aa):
MAIVFYDEKGKVGLIHKKPEKLSKERRSRGIEVLDIPQPQQQEGKKAVLYYDKVNGLYYKYVDIPKTKEELLEEKVSQLENYILSSEGVI

Radius of gyration: 22.24 Å; chains: 1; bounding box: 56×24×58 Å

Foldseek 3Di:
DWWFAADPQQFTDDIGPCCVPDDPVVSVRTDDDPDADDDDDDPQWDWTWGADPPPGIDTDTDGDPDDPVRVVVVVVVVVVVVVVVVVPDD

Secondary structure (DSSP, 8-state):
-EEEEE-TT-BEEEEES-GGGS-HHHHTTSEEES--PPPPPBTTEEEEEEEETTTEEEEEEEEPPPPHHHHHHHHHHHHHHHHHHHTT--

Organism: NCBI:txid36842

=== Feature glossary ===
Key to the feature types in this record:

Secondary structure (8-state, DSSP). Secondary structure is the local, repeating backbone conformation. DSSP classifies it into eight states by reading the hydrogen-bond network: three helix types (H, G, I), two β types (E, B), two non-regular types (T, S), and unstructured coil (-).

Backbone torsions (φ/ψ). Backbone dihedral angles. Every residue except chain termini has a φ (preceding-C → N → Cα → C) and a ψ (N → Cα → C → next-N). They are reported in degrees following the IUPAC sign convention. Secondary structure is essentially a statement about which (φ, ψ) basin each residue occupies.

Predicted aligned error. Predicted Aligned Error (PAE) is an AlphaFold confidence matrix: entry (i, j) is the expected error in the position of residue j, in ångströms, when the prediction is superimposed on the true structure at residue i. Low PAE within a block of residues means that block is internally rigid and well-predicted; high PAE between two blocks means their relative placement is uncertain even if each block individually is confident.

B-factor. B-factor (Debye–Waller factor) reflects atomic displacement in the crystal lattice. It is an experimental observable (units Å²), not a prediction; low values mean the atom is pinned down, high values mean it moves or is heterogeneous across the crystal.

Secondary structure (3-state, P-SEA). Three-state secondary structure (P-SEA) collapses the eight DSSP classes into helix (a), strand (b), and coil (c). P-SEA assigns these from Cα geometry alone — distances and angles — without requiring backbone oxygens, so it works on any Cα trace.

Sequence. Primary structure: the covalent order of the twenty standard amino acids along the backbone. Two proteins with the same sequence will (almost always) fold to the same structure; two with 30% identity often share a fold but not the details.

pLDDT. pLDDT is the predicted lDDT-Cα score: AlphaFold's confidence that the local environment of each residue (all inter-atomic distances within 15 Å) is correctly placed. It is a per-residue number between 0 and 100, with higher meaning more reliable.

InterPro / GO / CATH / organism. Fun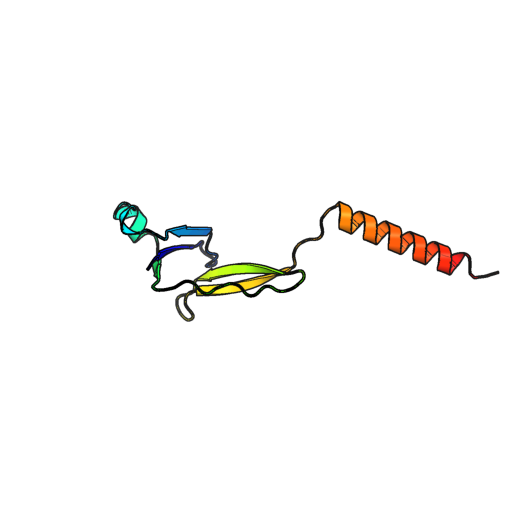ctional annotations link the protein to curated databases. InterPro entries identify conserved domains and families by matching the sequence against member-database signatures (Pfam, PROSITE, CDD, …). Gene Ontology (GO) terms describe molecular function, biological process, and cellular component in a controlled vocabulary. CATH places the structure in a hierarchical fold classification (Class/Architecture/Topology/Homologous-superfamily). The organism is the source species.

Contact-map, Ramachandran, and PAE plots. Three diagnostic plots accompany the record. The Cα contact map visualizes the tertiary structure as a 2D adjacency matrix (8 Å cutoff, sequence-local contacts suppressed). The Ramachandran plot shows the distribution of backbone (φ, ψ) torsions, with points in the α and β basins reflecting secondary structure content. The PAE plot shows AlphaFold's inter-residue confidence as a color matrix.

mmCIF coordinates. The mmCIF table is the protein's shape written out atom by atom. For each backbone N, Cα, C, and carbonyl O, it records an (x, y, z) coordinate triple in Å plus the residue type, chain letter, and residue number.

Radius of gyration, Cα contacts, bounding box. Three whole-structure scalars: the radius of gyration (RMS distance of Cα from centroid, in Å), the count of Cα–Cα contacts (pairs closer than 8 Å and separated by more than four residues in sequence — i.e. tertiary, not local, contacts), and the bounding-box dimensions. Together they distinguish compact globular folds from extended fibres or disordered chains.

Foldseek 3Di. The Foldseek 3Di string encodes local tertiary geometry as a 20-letter alphabet — one character per residue — derived from the relative positions of nearby Cα atoms. Unlike the amino-acid sequence, 3Di is a direct function of the 3D structure, so two proteins with the same fold have similar 3Di strings even at low sequence identity.

Rendered structure images. Six rendered views show the 3D structure from the faces of a cube — i.e. along ±x, ±y, ±z. Rendering representation is drawn randomly per protein from cartoon (secondary-structure ribbons), sticks (backbone bonds), or molecular surface; coloring is either N→C rainbow (blue at the N-terminus through red at the C-terminus) or one color per chain.

Nearest PDB structures. The Foldseek neighbor list gives the closest experimentally determined structures in the PDB, ranked by structural alignment. TM-score near 1 means near-identical fold; near 0.3 means only rough topology match. This is how one finds what a novel AlphaFold prediction most resembles in the solved-structure universe.

Solvent-accessible surface area. SASA measures how much of the protein is reachable by solvent. It is computed by rolling a water-sized probe over the atomic surface and summing the exposed area (Å²). Per-residue SASA distinguishes core (buried, low SASA) from surface (exposed, high SASA) residues; total SASA is a whole-molecule size measure.